Protein AF-A0AAA9TUP5-F1 (afdb_monomer_lite)

Radius of gyration: 22.83 Å; chains: 1; bounding box: 56×57×48 Å

pLDDT: mean 80.86, std 14.15, range [40.66, 95.5]

Secondary structure (DSSP, 8-state):
--HHHHHHHHHHHHHHTS-PPPPPHHHHHHHHSPP-HHHHHHHHHT--TTSPP-TT---HHHHHHTHHHHHHHHHHHHHHHHHHS---GGGG-------PPPPPS-------PPP-

Structure (mmCIF, N/CA/C/O backbone):
data_AF-A0AAA9TUP5-F1
#
_entry.id   AF-A0AAA9TUP5-F1
#
loop_
_atom_site.group_PDB
_atom_site.id
_atom_site.type_symbol
_atom_site.label_atom_id
_atom_site.label_alt_id
_atom_site.label_comp_id
_atom_site.label_asym_id
_atom_site.label_entity_id
_atom_site.label_seq_id
_atom_site.pdbx_PDB_ins_code
_atom_site.Cartn_x
_atom_site.Cartn_y
_atom_site.Cartn_z
_atom_site.occupancy
_atom_site.B_iso_or_equiv
_atom_site.auth_seq_id
_atom_site.auth_comp_id
_atom_site.auth_asym_id
_atom_site.auth_atom_id
_atom_site.pdbx_PDB_model_num
ATOM 1 N N . MET A 1 1 ? -22.655 -14.341 31.650 1.00 50.62 1 MET A N 1
ATOM 2 C CA . MET A 1 1 ? -21.913 -13.059 31.610 1.00 50.62 1 MET A CA 1
ATOM 3 C C . MET A 1 1 ? -21.333 -12.884 30.215 1.00 50.62 1 MET A C 1
ATOM 5 O O . MET A 1 1 ? -20.737 -13.848 29.743 1.00 50.62 1 MET A O 1
ATOM 9 N N . PRO A 1 2 ? -21.509 -11.736 29.537 1.00 61.34 2 PRO A N 1
ATOM 10 C CA . PRO A 1 2 ? -20.966 -11.541 28.200 1.00 61.34 2 PRO A CA 1
ATOM 11 C C . PRO A 1 2 ? -19.467 -11.259 28.311 1.00 61.34 2 PRO A C 1
ATOM 13 O O . PRO A 1 2 ? -19.050 -10.302 28.960 1.00 61.34 2 PRO A O 1
ATOM 16 N N . ILE A 1 3 ? -18.669 -12.108 27.669 1.00 60.50 3 ILE A N 1
ATOM 17 C CA . ILE A 1 3 ? -17.198 -12.061 27.602 1.00 60.50 3 ILE A CA 1
ATOM 18 C C . ILE A 1 3 ? -16.696 -10.742 26.963 1.00 60.50 3 ILE A C 1
ATOM 20 O O . ILE A 1 3 ? -15.540 -10.354 27.120 1.00 60.50 3 ILE A O 1
ATOM 24 N N . GLU A 1 4 ? -17.582 -9.998 26.301 1.00 69.25 4 GLU A N 1
ATOM 25 C CA . GLU A 1 4 ? -17.267 -8.744 25.619 1.00 69.25 4 GLU A CA 1
ATOM 26 C C . GLU A 1 4 ? -16.840 -7.610 26.564 1.00 69.25 4 GLU A C 1
ATOM 28 O O . GLU A 1 4 ? -15.847 -6.933 26.300 1.00 69.25 4 GLU A O 1
ATOM 33 N N . TRP A 1 5 ? -17.525 -7.419 27.698 1.00 61.84 5 TRP A N 1
ATOM 34 C CA . TRP A 1 5 ? -17.303 -6.244 28.556 1.00 61.84 5 TRP A CA 1
ATOM 35 C C . TRP A 1 5 ? -15.950 -6.261 29.275 1.00 61.84 5 TRP A C 1
ATOM 37 O O . TRP A 1 5 ? -15.297 -5.227 29.420 1.00 61.84 5 TRP A O 1
ATOM 47 N N . THR A 1 6 ? -15.490 -7.436 29.705 1.00 79.50 6 THR A N 1
ATOM 48 C CA . THR A 1 6 ? -14.168 -7.596 30.330 1.00 79.50 6 THR A CA 1
ATOM 49 C C . THR A 1 6 ? -13.038 -7.468 29.307 1.00 79.50 6 THR A C 1
ATOM 51 O O . THR A 1 6 ? -11.967 -6.959 29.639 1.00 79.50 6 THR A O 1
ATOM 54 N N . THR A 1 7 ? -13.284 -7.869 28.058 1.00 80.38 7 THR A N 1
ATOM 55 C CA . THR A 1 7 ? -12.308 -7.807 26.961 1.00 80.38 7 THR A CA 1
ATOM 56 C C . THR A 1 7 ? -12.105 -6.374 26.470 1.00 80.38 7 THR A C 1
ATOM 58 O O . THR A 1 7 ? -10.959 -5.936 26.361 1.00 80.38 7 THR A O 1
ATOM 61 N N . TRP A 1 8 ? -13.186 -5.609 26.281 1.00 79.31 8 TRP A N 1
ATOM 62 C CA . TRP A 1 8 ? -13.121 -4.179 25.949 1.00 79.31 8 TRP A CA 1
ATOM 63 C C . TRP A 1 8 ? -12.409 -3.369 27.029 1.00 79.31 8 TRP A C 1
ATOM 65 O O . TRP A 1 8 ? -11.483 -2.625 26.724 1.00 79.31 8 TRP A O 1
ATOM 75 N N . LYS A 1 9 ? -12.760 -3.583 28.303 1.00 82.62 9 LYS A N 1
ATOM 76 C CA . LYS A 1 9 ? -12.125 -2.887 29.432 1.00 82.62 9 LYS A CA 1
ATOM 77 C C . LYS A 1 9 ? -10.629 -3.205 29.563 1.00 82.62 9 LYS A C 1
ATOM 79 O O . LYS A 1 9 ? -9.828 -2.350 29.930 1.00 82.62 9 LYS A O 1
ATOM 84 N N . LYS A 1 10 ? -10.226 -4.441 29.249 1.00 85.69 10 LYS A N 1
ATOM 85 C CA . LYS A 1 10 ? -8.810 -4.832 29.206 1.00 85.69 10 LYS A CA 1
ATOM 86 C C . LYS A 1 10 ? -8.072 -4.153 28.048 1.00 85.69 10 LYS A C 1
ATOM 88 O O . LYS A 1 10 ? -6.938 -3.721 28.239 1.00 85.69 10 LYS A O 1
ATOM 93 N N . TRP A 1 11 ? -8.706 -4.045 26.880 1.00 84.00 11 TRP A N 1
ATOM 94 C CA . TRP A 1 11 ? -8.159 -3.347 25.715 1.00 84.00 11 TRP A CA 1
ATOM 95 C C . TRP A 1 11 ? -7.989 -1.850 25.963 1.00 84.00 11 TRP A C 1
ATOM 97 O O . TRP A 1 11 ? -6.913 -1.322 25.697 1.00 84.00 11 TRP A O 1
ATOM 107 N N . THR A 1 12 ? -8.992 -1.177 26.527 1.00 81.25 12 THR A N 1
ATOM 108 C CA . THR A 1 12 ? -8.900 0.256 26.844 1.00 81.25 12 THR A CA 1
ATOM 109 C C . THR A 1 12 ? -7.785 0.531 27.848 1.00 81.25 12 THR A C 1
ATOM 111 O O . THR A 1 12 ? -6.948 1.385 27.585 1.00 81.25 12 THR A O 1
ATOM 114 N N . ASN A 1 13 ? -7.680 -0.260 28.923 1.00 85.88 13 ASN A N 1
ATOM 115 C CA . ASN A 1 13 ? -6.590 -0.126 29.898 1.00 85.88 13 ASN A CA 1
ATOM 116 C C . ASN A 1 13 ? -5.207 -0.394 29.276 1.00 85.88 13 ASN A C 1
ATOM 118 O O . ASN A 1 13 ? -4.215 0.226 29.657 1.00 85.88 13 ASN A O 1
ATOM 122 N N . PHE A 1 14 ? -5.116 -1.343 28.337 1.00 83.75 14 PHE A N 1
ATOM 123 C CA . PHE A 1 14 ? -3.877 -1.609 27.607 1.00 83.75 14 PHE A CA 1
ATOM 124 C C . PHE A 1 14 ? -3.488 -0.425 26.721 1.00 83.75 14 PHE A C 1
ATOM 126 O O . PHE A 1 14 ? -2.3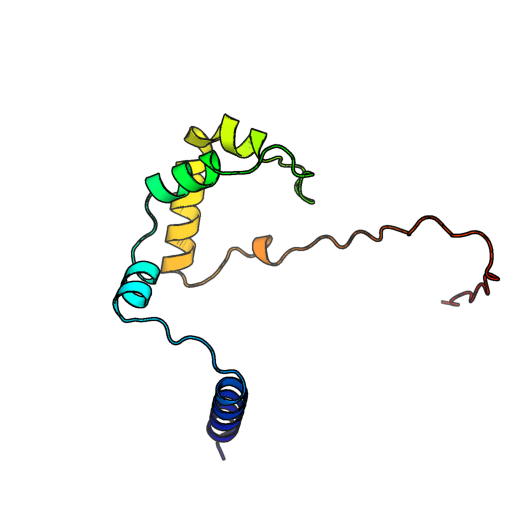21 -0.047 26.709 1.00 83.75 14 PHE A O 1
ATOM 133 N N . LEU A 1 15 ? -4.451 0.172 26.016 1.00 81.56 15 LEU A N 1
ATOM 134 C CA . LEU A 1 15 ? -4.211 1.330 25.161 1.00 81.56 15 LEU A CA 1
ATOM 135 C C . LEU A 1 15 ? -3.893 2.586 25.975 1.00 81.56 15 LEU A C 1
ATOM 137 O O . LEU A 1 15 ? -2.975 3.293 25.599 1.00 81.56 15 LEU A O 1
ATOM 141 N N . GLU A 1 16 ? -4.550 2.829 27.112 1.00 81.50 16 GLU A N 1
ATOM 142 C CA . GLU A 1 16 ? -4.258 3.968 28.003 1.00 81.50 16 GLU A CA 1
ATOM 143 C C . GLU A 1 16 ? -2.830 3.948 28.564 1.00 81.50 16 GLU A C 1
ATOM 145 O O . GLU A 1 16 ? -2.251 4.998 28.831 1.00 81.50 16 GLU A O 1
ATOM 150 N N . LYS A 1 17 ? -2.230 2.759 28.714 1.00 85.50 17 LYS A N 1
ATOM 151 C CA . LYS A 1 17 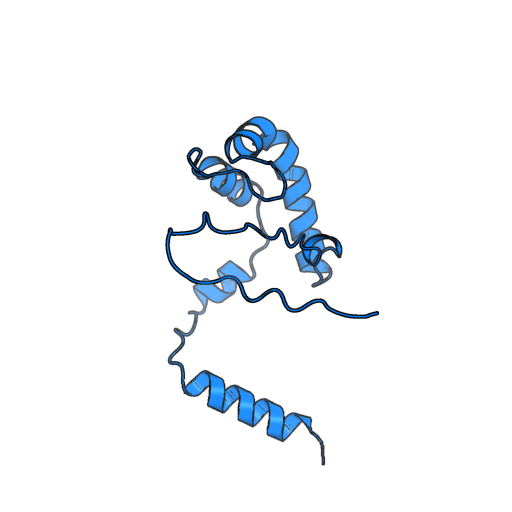? -0.829 2.620 29.141 1.00 85.50 17 LYS A CA 1
ATOM 152 C C . LYS A 1 17 ? 0.148 3.246 28.142 1.00 85.50 17 LYS A C 1
ATOM 154 O O . LYS A 1 17 ? 1.233 3.683 28.528 1.00 85.50 17 LYS A O 1
ATOM 159 N N . TYR A 1 18 ? -0.207 3.253 26.864 1.00 76.88 18 TYR A N 1
ATOM 160 C CA . TYR A 1 18 ? 0.591 3.847 25.808 1.00 76.88 18 TYR A CA 1
ATOM 161 C C . TYR A 1 18 ? -0.070 5.178 25.448 1.00 76.88 18 TYR A C 1
ATOM 163 O O . TYR A 1 18 ? -1.154 5.193 24.886 1.00 76.88 18 TYR A O 1
ATOM 171 N N . ASN A 1 19 ? 0.559 6.310 25.781 1.00 74.00 19 ASN A N 1
ATOM 172 C CA . ASN A 1 19 ? 0.083 7.648 25.399 1.00 74.00 19 ASN A CA 1
ATOM 173 C C . ASN A 1 19 ? 0.140 7.832 23.869 1.00 74.00 19 ASN A C 1
ATOM 175 O O . ASN A 1 19 ? 0.982 8.564 23.347 1.00 74.00 19 ASN A O 1
ATOM 179 N N . PHE A 1 20 ? -0.725 7.137 23.132 1.00 78.12 20 PHE A N 1
ATOM 180 C CA . PHE A 1 20 ? -0.877 7.314 21.701 1.00 78.12 20 PHE A CA 1
ATOM 181 C C . PHE A 1 20 ? -1.347 8.742 21.450 1.00 78.12 20 PHE A C 1
ATOM 183 O O . PHE A 1 20 ? -2.261 9.236 22.118 1.00 78.12 20 PHE A O 1
ATOM 190 N N . GLN A 1 21 ? -0.720 9.410 20.484 1.00 80.69 21 GLN A N 1
ATOM 191 C CA . GLN A 1 21 ? -1.244 10.677 20.004 1.00 80.69 21 GLN A CA 1
ATOM 192 C C . GLN A 1 21 ? -2.662 10.434 19.486 1.00 80.69 21 GLN A C 1
ATOM 194 O O . GLN A 1 21 ? -2.886 9.575 18.633 1.00 80.69 21 GLN A O 1
ATOM 199 N N . LYS A 1 22 ? -3.626 11.158 20.059 1.00 82.31 22 LYS A N 1
ATOM 200 C CA . LYS A 1 22 ? -4.987 11.176 19.534 1.00 82.31 22 LYS A CA 1
ATOM 201 C C . LYS A 1 22 ? -4.958 11.970 18.240 1.00 82.31 22 LYS A C 1
ATOM 203 O O . LYS A 1 22 ? -4.481 13.103 18.244 1.00 82.31 22 LYS A O 1
ATOM 208 N N . LEU A 1 23 ? -5.466 11.364 17.174 1.00 86.44 23 LEU A N 1
ATOM 209 C CA . LEU A 1 23 ? -5.672 12.064 15.917 1.00 86.44 23 LEU A CA 1
ATOM 210 C C . LEU A 1 23 ? -6.644 13.223 16.146 1.00 86.44 23 LEU A C 1
ATOM 212 O O . LEU A 1 23 ? -7.623 13.087 16.890 1.00 86.44 23 LEU A O 1
ATOM 216 N N . ASN A 1 24 ? -6.350 14.363 15.537 1.00 90.88 24 ASN A N 1
ATOM 217 C CA . ASN A 1 24 ? -7.257 15.499 15.534 1.00 90.88 24 ASN A CA 1
ATOM 218 C C . ASN A 1 24 ? -8.412 15.262 14.534 1.00 90.88 24 ASN A C 1
ATOM 220 O O . ASN A 1 24 ? -8.395 14.320 13.742 1.00 90.88 24 ASN A O 1
ATOM 224 N N . GLN A 1 25 ? -9.444 16.105 14.589 1.00 88.88 25 GLN A N 1
ATOM 225 C CA . GLN A 1 25 ? -10.634 15.940 13.748 1.00 88.88 25 GLN A CA 1
ATOM 226 C C . GLN A 1 25 ? -10.312 16.030 12.245 1.00 88.88 25 GLN A C 1
ATOM 228 O O . GLN A 1 25 ? -10.851 15.261 11.455 1.00 88.88 25 GLN A O 1
ATOM 233 N N . GLU A 1 26 ? -9.391 16.915 11.863 1.00 90.81 26 GLU A N 1
ATOM 234 C CA . GLU A 1 26 ? -8.959 17.100 10.475 1.00 90.81 26 GLU A CA 1
ATOM 235 C C . GLU A 1 26 ? -8.209 15.866 9.947 1.00 90.81 26 GLU A C 1
ATOM 237 O O . GLU A 1 26 ? -8.453 15.411 8.834 1.00 90.81 26 GLU A O 1
ATOM 242 N N . GLU A 1 27 ? -7.336 15.264 10.755 1.00 89.12 27 GLU A N 1
ATOM 243 C CA . GLU A 1 27 ? -6.629 14.023 10.430 1.00 89.12 27 GLU A CA 1
ATOM 244 C C . GLU A 1 27 ? -7.606 12.859 10.252 1.00 89.12 27 GLU A C 1
ATOM 246 O O . GLU A 1 27 ? -7.462 12.074 9.316 1.00 89.12 27 GLU A O 1
ATOM 251 N N . ILE A 1 28 ? -8.626 12.763 11.110 1.00 89.38 28 ILE A N 1
ATOM 252 C CA . ILE A 1 28 ? -9.675 11.744 10.988 1.00 89.38 28 ILE A CA 1
ATOM 253 C C . ILE A 1 28 ? -10.458 11.935 9.686 1.00 89.38 28 ILE A C 1
ATOM 255 O O . ILE A 1 28 ? -10.692 10.967 8.962 1.00 89.38 28 ILE A O 1
ATOM 259 N N . GLU A 1 29 ? -10.860 13.161 9.363 1.00 91.31 29 GLU A N 1
ATOM 260 C CA . GLU A 1 29 ? -11.578 13.456 8.119 1.00 91.31 29 GLU A CA 1
ATOM 261 C C . GLU A 1 29 ? -10.716 13.174 6.882 1.00 91.31 29 GLU A C 1
ATOM 263 O O . GLU A 1 29 ? -11.192 12.545 5.935 1.00 91.31 29 GLU A O 1
ATOM 268 N N . ASN A 1 30 ? -9.429 13.528 6.922 1.00 90.12 30 ASN A N 1
ATOM 269 C CA . ASN A 1 30 ? -8.474 13.235 5.854 1.00 90.12 30 ASN A CA 1
ATOM 270 C C . ASN A 1 30 ? -8.284 11.727 5.633 1.00 90.12 30 ASN A C 1
ATOM 272 O O . ASN A 1 30 ? -8.218 11.290 4.486 1.00 90.12 30 ASN A O 1
ATOM 276 N N . LEU A 1 31 ? -8.240 10.922 6.699 1.00 87.38 31 LEU A N 1
ATOM 277 C CA . LEU A 1 31 ? -8.120 9.460 6.601 1.00 87.38 31 LEU A CA 1
ATOM 278 C C . LEU A 1 31 ? -9.385 8.781 6.056 1.00 87.38 31 LEU A C 1
ATOM 280 O O . LEU A 1 31 ? -9.289 7.712 5.459 1.00 87.38 31 LEU A O 1
ATOM 284 N N . ASN A 1 32 ? -10.559 9.385 6.260 1.00 87.06 32 ASN A N 1
ATOM 285 C CA . ASN A 1 32 ? -11.834 8.877 5.744 1.00 87.06 32 ASN A CA 1
ATOM 286 C C . ASN A 1 32 ? -12.146 9.365 4.320 1.00 87.06 32 ASN A C 1
ATOM 288 O O . ASN A 1 32 ? -13.149 8.959 3.726 1.00 87.06 32 ASN A O 1
ATOM 292 N N . ARG A 1 33 ? -11.313 10.248 3.762 1.00 89.94 33 ARG A N 1
ATOM 293 C CA . ARG A 1 33 ? -11.490 10.766 2.408 1.00 89.94 33 ARG A CA 1
AT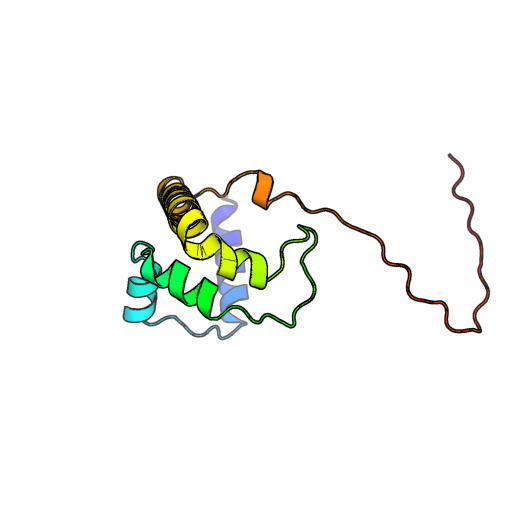OM 294 C C . ARG A 1 33 ? -11.250 9.657 1.369 1.00 89.94 33 ARG A C 1
ATOM 296 O O . ARG A 1 33 ? -10.353 8.834 1.545 1.00 89.94 33 ARG A O 1
ATOM 303 N N . PRO A 1 34 ? -11.996 9.643 0.248 1.00 87.06 34 PRO A N 1
ATOM 304 C CA . PRO A 1 34 ? -11.710 8.734 -0.854 1.00 87.06 34 PRO A CA 1
ATOM 305 C C . PRO A 1 34 ? -10.300 8.943 -1.414 1.00 87.06 34 PRO A C 1
ATOM 307 O O . PRO A 1 34 ? -9.884 10.079 -1.654 1.00 87.06 34 PRO A O 1
ATOM 310 N N . ILE A 1 35 ? -9.608 7.838 -1.683 1.00 90.06 35 ILE A N 1
ATOM 311 C CA . ILE A 1 35 ? -8.278 7.843 -2.300 1.00 90.06 35 ILE A CA 1
ATOM 312 C C . ILE A 1 35 ? -8.385 8.380 -3.729 1.00 90.06 35 ILE A C 1
ATOM 314 O O . ILE A 1 35 ? -9.235 7.931 -4.508 1.00 90.06 35 ILE A O 1
ATOM 318 N N . ILE A 1 36 ? -7.509 9.321 -4.084 1.00 92.44 36 ILE A N 1
ATOM 319 C CA . ILE A 1 36 ? -7.456 9.926 -5.423 1.00 92.44 36 ILE A CA 1
ATOM 320 C C . ILE A 1 36 ? -6.244 9.429 -6.221 1.00 92.44 36 ILE A C 1
ATOM 322 O O . ILE A 1 36 ? -5.178 9.153 -5.671 1.00 92.44 36 ILE A O 1
ATOM 326 N N . SER A 1 37 ? -6.368 9.368 -7.552 1.00 92.75 37 SER A N 1
ATOM 327 C CA . SER A 1 37 ? -5.268 8.953 -8.444 1.00 92.75 37 SER A CA 1
ATOM 328 C C . SER A 1 37 ? -3.990 9.774 -8.235 1.00 92.75 37 SER A C 1
ATOM 330 O O . SER A 1 37 ? -2.895 9.220 -8.230 1.00 92.75 37 SER A O 1
ATOM 332 N N . MET A 1 38 ? -4.132 11.079 -7.978 1.00 92.19 38 MET A N 1
ATOM 333 C CA . MET A 1 38 ? -3.022 12.002 -7.711 1.00 92.19 38 MET A CA 1
ATOM 334 C C . MET A 1 38 ? -2.159 11.578 -6.511 1.00 92.19 38 MET A C 1
ATOM 336 O O . MET A 1 38 ? -0.939 11.762 -6.532 1.00 92.19 38 MET A O 1
ATOM 340 N N . GLU A 1 39 ? -2.771 11.020 -5.460 1.00 92.00 39 GLU A N 1
ATOM 341 C CA . GLU A 1 39 ? -2.044 10.517 -4.287 1.00 92.00 39 GLU A CA 1
ATOM 342 C C . GLU A 1 39 ? -1.195 9.309 -4.675 1.00 92.00 39 GLU A C 1
ATOM 344 O O . GLU A 1 39 ? -0.003 9.273 -4.370 1.00 92.00 39 GLU A O 1
ATOM 349 N N . ILE A 1 40 ? -1.777 8.369 -5.425 1.00 93.06 40 ILE A N 1
ATOM 350 C CA . ILE A 1 40 ? -1.092 7.166 -5.912 1.00 93.06 40 ILE A CA 1
ATOM 351 C C . ILE A 1 40 ? 0.094 7.551 -6.802 1.00 93.06 40 ILE A C 1
ATOM 353 O O . ILE A 1 40 ? 1.219 7.107 -6.566 1.00 93.06 40 ILE A O 1
ATOM 357 N N . GLU A 1 41 ? -0.122 8.432 -7.778 1.00 94.19 41 GLU A N 1
ATOM 358 C CA . GLU A 1 41 ? 0.937 8.917 -8.668 1.00 94.19 41 GLU A CA 1
ATOM 359 C C . GLU A 1 41 ? 2.059 9.625 -7.904 1.00 94.19 41 GLU A C 1
ATOM 361 O O . GLU A 1 41 ? 3.244 9.441 -8.198 1.00 94.19 41 GLU A O 1
ATOM 366 N N . THR A 1 42 ? 1.697 10.427 -6.902 1.00 94.38 42 THR A N 1
ATOM 367 C CA . THR A 1 42 ? 2.664 11.142 -6.068 1.00 94.38 42 THR A CA 1
ATOM 368 C C . THR A 1 42 ? 3.490 10.179 -5.224 1.00 94.38 42 THR A C 1
ATOM 370 O O . THR A 1 42 ? 4.711 10.333 -5.149 1.00 94.38 42 THR A O 1
ATOM 373 N N . VAL A 1 43 ? 2.864 9.158 -4.638 1.00 92.31 43 VAL A N 1
ATOM 374 C CA . VAL A 1 43 ? 3.566 8.117 -3.878 1.00 92.31 43 VAL A CA 1
ATOM 375 C C . VAL A 1 43 ? 4.526 7.345 -4.779 1.00 92.31 43 VAL A C 1
ATOM 377 O O . VAL A 1 43 ? 5.694 7.209 -4.420 1.00 92.31 43 VAL A O 1
ATOM 380 N N . ILE A 1 44 ? 4.081 6.919 -5.967 1.00 92.88 44 ILE A N 1
ATOM 381 C CA . ILE A 1 44 ? 4.917 6.209 -6.947 1.00 92.88 44 ILE A CA 1
ATOM 382 C C . ILE A 1 44 ? 6.132 7.053 -7.351 1.00 92.88 44 ILE A C 1
ATOM 384 O O . ILE A 1 44 ? 7.266 6.565 -7.344 1.00 92.88 44 ILE A O 1
ATOM 388 N N . ARG A 1 45 ? 5.921 8.340 -7.650 1.00 90.94 45 ARG A N 1
ATOM 389 C CA . ARG A 1 45 ? 7.000 9.276 -8.000 1.00 90.94 45 ARG A CA 1
ATOM 390 C C . ARG A 1 45 ? 8.027 9.421 -6.876 1.00 90.94 45 ARG A C 1
ATOM 392 O O . ARG A 1 45 ? 9.217 9.529 -7.149 1.00 90.94 45 ARG A O 1
ATOM 399 N N . ASN A 1 46 ? 7.575 9.396 -5.626 1.00 92.50 46 ASN A N 1
ATOM 400 C CA . ASN A 1 46 ? 8.423 9.574 -4.450 1.00 92.50 46 ASN A CA 1
ATOM 401 C C . ASN A 1 46 ? 9.094 8.271 -3.966 1.00 92.50 46 ASN A C 1
ATOM 403 O O . ASN A 1 46 ? 9.823 8.292 -2.967 1.00 92.50 46 ASN A O 1
ATOM 407 N N . LEU A 1 47 ? 8.875 7.132 -4.640 1.00 90.31 47 LEU A N 1
ATOM 408 C CA . LEU A 1 47 ? 9.550 5.877 -4.307 1.00 90.31 47 LEU A CA 1
ATOM 409 C C . LEU A 1 47 ? 11.071 6.006 -4.483 1.00 90.31 47 LEU A C 1
ATOM 411 O O . LEU A 1 47 ? 11.571 6.527 -5.477 1.00 90.31 47 LEU A O 1
ATOM 415 N N . ARG A 1 48 ? 11.830 5.494 -3.509 1.00 86.19 48 ARG A N 1
ATOM 416 C CA . ARG A 1 48 ? 13.300 5.494 -3.559 1.00 86.19 48 ARG A CA 1
ATOM 417 C C . ARG A 1 48 ? 13.794 4.351 -4.447 1.00 86.19 48 ARG A C 1
ATOM 419 O O . ARG A 1 48 ? 13.520 3.195 -4.140 1.00 86.19 48 ARG A O 1
ATOM 426 N N . THR A 1 49 ? 14.576 4.670 -5.475 1.00 78.06 49 THR A N 1
ATOM 427 C CA . THR A 1 49 ? 15.100 3.718 -6.474 1.00 78.06 49 THR A CA 1
ATOM 428 C C . THR A 1 49 ? 16.214 2.808 -5.949 1.00 78.06 49 THR A C 1
ATOM 430 O O . THR A 1 49 ? 16.326 1.669 -6.377 1.00 78.06 49 THR A O 1
ATOM 433 N N . ASN A 1 50 ? 16.963 3.236 -4.930 1.00 74.06 50 ASN A N 1
ATOM 434 C CA . ASN A 1 50 ? 18.108 2.490 -4.381 1.00 74.06 50 ASN A CA 1
ATOM 435 C C . ASN A 1 50 ? 17.737 1.426 -3.327 1.00 74.06 50 ASN A C 1
ATOM 437 O O . ASN A 1 50 ? 18.527 1.149 -2.422 1.00 74.06 50 ASN A O 1
ATOM 441 N N . LYS A 1 51 ? 16.523 0.869 -3.374 1.00 76.25 51 LYS A N 1
ATOM 442 C CA . LYS A 1 51 ? 16.106 -0.206 -2.460 1.00 76.25 51 LYS A CA 1
ATOM 443 C C . LYS A 1 51 ? 16.158 -1.553 -3.169 1.00 76.25 51 LYS A C 1
ATOM 445 O O . LYS A 1 51 ? 15.815 -1.648 -4.343 1.00 76.25 51 LYS A O 1
ATOM 450 N N . SER A 1 52 ? 16.565 -2.591 -2.438 1.00 73.12 52 SER A N 1
ATOM 451 C CA . SER A 1 52 ? 16.463 -3.964 -2.926 1.00 73.12 52 SER A CA 1
ATOM 452 C C . SER A 1 52 ? 14.999 -4.279 -3.273 1.00 73.12 52 SER A C 1
ATOM 454 O O . SER A 1 52 ? 14.120 -3.864 -2.507 1.00 73.12 52 SER A O 1
ATOM 456 N N . PRO A 1 53 ? 14.733 -5.004 -4.374 1.00 75.31 53 PRO A N 1
ATOM 457 C CA . PRO A 1 53 ? 13.391 -5.476 -4.692 1.00 75.31 53 PRO A CA 1
AT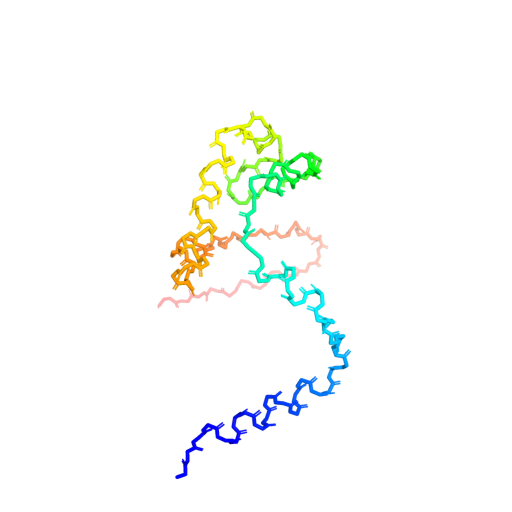OM 458 C C . PRO A 1 53 ? 12.801 -6.274 -3.525 1.00 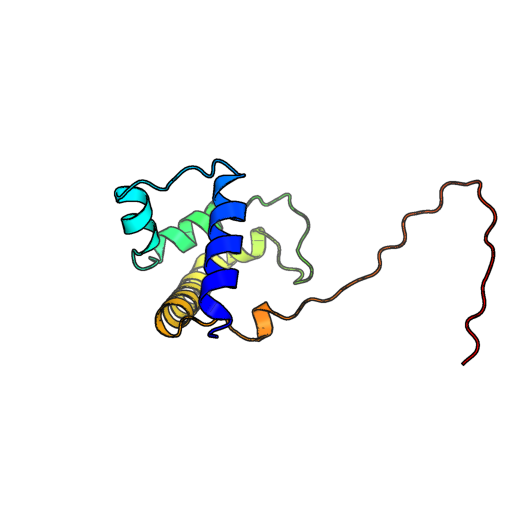75.31 53 PRO A C 1
ATOM 460 O O . PRO A 1 53 ? 13.539 -6.883 -2.740 1.00 75.31 53 PRO A O 1
ATOM 463 N N . GLY A 1 54 ? 11.475 -6.261 -3.407 1.00 71.56 54 GLY A N 1
ATOM 464 C CA . GLY A 1 54 ? 10.781 -7.133 -2.472 1.00 71.56 54 GLY A CA 1
ATOM 465 C C . GLY A 1 54 ? 10.872 -8.600 -2.896 1.00 71.56 54 GLY A C 1
ATOM 466 O O . GLY A 1 54 ? 11.491 -8.965 -3.895 1.00 71.56 54 GLY A O 1
ATOM 467 N N . LEU A 1 55 ? 10.211 -9.463 -2.129 1.00 67.19 55 LEU A N 1
ATOM 468 C CA . LEU A 1 55 ? 10.013 -10.873 -2.480 1.00 67.19 55 LEU A CA 1
ATOM 469 C C . LEU A 1 55 ? 9.287 -11.036 -3.834 1.00 67.19 55 LEU A C 1
ATOM 471 O O . LEU A 1 55 ? 9.470 -12.027 -4.534 1.00 67.19 55 LEU A O 1
ATOM 475 N N . ASP A 1 56 ? 8.500 -10.028 -4.203 1.00 69.94 56 ASP A N 1
ATOM 476 C CA . ASP A 1 56 ? 7.784 -9.867 -5.466 1.00 69.94 56 ASP A CA 1
ATOM 477 C C . ASP A 1 56 ? 8.693 -9.523 -6.661 1.00 69.94 56 ASP A C 1
ATOM 479 O O . ASP A 1 56 ? 8.236 -9.520 -7.799 1.00 69.94 56 ASP A O 1
ATOM 483 N N . SER A 1 57 ? 9.985 -9.267 -6.427 1.00 77.81 57 SER A N 1
ATOM 484 C CA . SER A 1 57 ? 10.980 -8.877 -7.437 1.00 77.81 57 SER A CA 1
ATOM 485 C C . SER A 1 57 ? 10.712 -7.540 -8.144 1.00 77.81 57 SER A C 1
ATOM 487 O O . SER A 1 57 ? 11.458 -7.177 -9.056 1.00 77.81 57 SER A O 1
ATOM 489 N N . PHE A 1 58 ? 9.716 -6.762 -7.711 1.00 83.38 58 PHE A N 1
ATOM 490 C CA . PHE A 1 58 ? 9.442 -5.444 -8.280 1.00 83.38 58 PHE A CA 1
ATOM 491 C C . PHE A 1 58 ? 10.283 -4.371 -7.581 1.00 83.38 58 PHE A C 1
ATOM 493 O O . PHE A 1 58 ? 10.281 -4.229 -6.356 1.00 83.38 58 PHE A O 1
ATOM 500 N N . THR A 1 59 ? 11.026 -3.590 -8.366 1.00 86.69 59 THR A N 1
ATOM 501 C CA . THR A 1 59 ? 11.794 -2.437 -7.877 1.00 86.69 59 THR A CA 1
ATOM 502 C C . THR A 1 59 ? 10.958 -1.163 -7.931 1.00 86.69 59 THR A C 1
ATOM 504 O O . THR A 1 59 ? 9.967 -1.079 -8.650 1.00 86.69 59 THR A O 1
ATOM 507 N N . ALA A 1 60 ? 11.379 -0.114 -7.223 1.00 88.06 60 ALA A N 1
ATOM 508 C CA . ALA A 1 60 ? 10.750 1.204 -7.348 1.00 88.06 60 ALA A CA 1
ATOM 509 C C . ALA A 1 60 ? 10.740 1.729 -8.801 1.00 88.06 60 ALA A C 1
ATOM 511 O O . ALA A 1 60 ? 9.800 2.416 -9.194 1.00 88.06 60 ALA A O 1
ATOM 512 N N . GLU A 1 61 ? 11.736 1.359 -9.612 1.00 88.94 61 GLU A N 1
ATOM 513 C CA . GLU A 1 61 ? 11.796 1.704 -11.038 1.00 88.94 61 GLU A CA 1
ATOM 514 C C . GLU A 1 61 ? 10.639 1.097 -11.836 1.00 88.94 61 GLU A C 1
ATOM 516 O O . GLU A 1 61 ? 10.105 1.759 -12.722 1.00 88.94 61 GLU A O 1
ATOM 521 N N . PHE A 1 62 ? 10.201 -0.120 -11.493 1.00 90.31 62 PHE A N 1
ATOM 522 C CA . PHE A 1 62 ? 9.027 -0.742 -12.107 1.00 90.31 62 PHE A CA 1
ATOM 523 C C . PHE A 1 62 ? 7.784 0.127 -11.894 1.00 90.31 62 PHE A C 1
ATOM 525 O O . PHE A 1 62 ? 7.130 0.532 -12.854 1.00 90.31 62 PHE A O 1
ATOM 532 N N . TYR A 1 63 ? 7.507 0.497 -10.643 1.00 90.88 63 TYR A N 1
ATOM 533 C CA . TYR A 1 63 ? 6.352 1.331 -10.313 1.00 90.88 63 TYR A CA 1
ATOM 534 C C . TYR A 1 63 ? 6.417 2.694 -11.006 1.00 90.88 63 TYR A C 1
ATOM 536 O O . TYR A 1 63 ? 5.415 3.162 -11.538 1.00 90.88 63 TYR A O 1
ATOM 544 N N . GLN A 1 64 ? 7.596 3.317 -11.057 1.00 92.31 64 GLN A N 1
ATOM 545 C CA . GLN A 1 64 ? 7.783 4.598 -11.742 1.00 92.31 64 GLN A CA 1
ATOM 546 C C . GLN A 1 64 ? 7.599 4.488 -13.259 1.00 92.31 64 GLN A C 1
ATOM 548 O O . GLN A 1 64 ? 6.990 5.373 -13.865 1.00 92.31 64 GLN A O 1
ATOM 553 N N . LYS A 1 65 ? 8.099 3.410 -13.875 1.00 92.62 65 LYS A N 1
ATOM 554 C CA . LYS A 1 65 ? 8.016 3.178 -15.321 1.00 92.62 65 LYS A CA 1
ATOM 555 C C . LYS A 1 65 ? 6.586 2.900 -15.776 1.00 92.62 65 LYS A C 1
ATOM 557 O O . LYS A 1 65 ? 6.172 3.445 -16.793 1.00 92.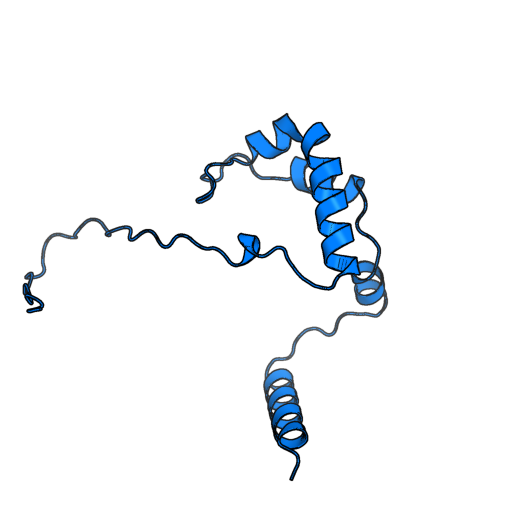62 65 LYS A O 1
ATOM 562 N N . PHE A 1 66 ? 5.849 2.093 -15.017 1.00 92.56 66 PHE A N 1
ATOM 563 C CA . PHE A 1 66 ? 4.480 1.678 -15.334 1.00 92.56 66 PHE A CA 1
ATOM 564 C C . PHE A 1 66 ? 3.418 2.490 -14.584 1.00 92.56 66 PHE A C 1
ATOM 566 O O . PHE A 1 66 ? 2.271 2.063 -14.490 1.00 92.56 66 PHE A O 1
ATOM 573 N N . LYS A 1 67 ? 3.771 3.669 -14.054 1.00 93.31 67 LYS A N 1
ATOM 574 C CA . LYS A 1 67 ? 2.873 4.491 -13.227 1.00 93.31 67 LYS A CA 1
ATOM 575 C C . LYS A 1 67 ? 1.503 4.717 -13.882 1.00 93.31 67 LYS A C 1
ATOM 577 O O . LYS A 1 67 ? 0.491 4.598 -13.213 1.00 93.31 67 LYS A O 1
ATOM 582 N N . GLU A 1 68 ? 1.466 4.991 -15.187 1.00 92.50 68 GLU A N 1
ATOM 583 C CA . GLU A 1 68 ? 0.235 5.342 -15.910 1.00 92.50 68 GLU A CA 1
ATOM 584 C C . GLU A 1 68 ? -0.706 4.142 -16.048 1.00 92.50 68 GLU A C 1
ATOM 586 O O . GLU A 1 68 ? -1.920 4.292 -15.940 1.00 92.50 68 GLU A O 1
ATOM 591 N N . GLU A 1 69 ? -0.148 2.940 -16.202 1.00 94.56 69 GLU A N 1
ATOM 592 C CA . GLU A 1 69 ? -0.920 1.698 -16.268 1.00 94.56 69 GLU A CA 1
ATOM 593 C C . GLU A 1 69 ? -1.319 1.192 -14.874 1.00 94.56 69 GLU A C 1
ATOM 595 O O . GLU A 1 69 ? -2.404 0.637 -14.694 1.00 94.56 69 GLU A O 1
ATOM 600 N N . LEU A 1 70 ? -0.472 1.413 -13.864 1.00 94.25 70 LEU A N 1
ATOM 601 C CA . LEU A 1 70 ? -0.699 0.943 -12.496 1.00 94.25 70 LEU A CA 1
ATOM 602 C C . LEU A 1 70 ? -1.682 1.818 -11.720 1.00 94.25 70 LEU A C 1
ATOM 604 O O . LEU A 1 70 ? -2.482 1.281 -10.956 1.00 94.25 70 LEU A O 1
ATOM 608 N N . THR A 1 71 ? -1.660 3.140 -11.907 1.00 94.75 71 THR A N 1
ATOM 609 C CA . THR A 1 71 ? -2.557 4.073 -11.208 1.00 94.75 71 THR A CA 1
ATOM 610 C C . THR A 1 71 ? -4.034 3.659 -11.268 1.00 94.75 71 THR A C 1
ATOM 612 O O . THR A 1 71 ? -4.643 3.562 -10.201 1.00 94.75 71 THR A O 1
ATOM 615 N N . PRO A 1 72 ? -4.643 3.367 -12.437 1.00 95.50 72 PRO A N 1
ATOM 616 C CA . PRO A 1 72 ? -6.051 2.968 -12.486 1.00 95.50 72 PRO A CA 1
ATOM 617 C C . PRO A 1 72 ? -6.315 1.608 -11.821 1.00 95.50 72 PRO A C 1
ATOM 619 O O . PRO A 1 72 ? -7.367 1.422 -11.206 1.00 95.50 72 PRO A O 1
ATOM 622 N N . ILE A 1 73 ? -5.366 0.667 -11.899 1.00 94.25 73 ILE A N 1
ATOM 623 C CA . ILE A 1 73 ? -5.479 -0.658 -11.268 1.00 94.25 73 ILE A CA 1
ATOM 624 C C . ILE A 1 73 ? -5.458 -0.517 -9.742 1.00 94.25 73 ILE A C 1
ATOM 626 O O . ILE A 1 73 ? -6.327 -1.057 -9.056 1.00 94.25 73 ILE A O 1
ATOM 630 N N . LEU A 1 74 ? -4.492 0.241 -9.220 1.00 93.50 74 LEU A N 1
ATOM 631 C CA . LEU A 1 74 ? -4.334 0.505 -7.792 1.00 93.50 74 LEU A CA 1
ATOM 632 C C . LEU A 1 74 ? -5.507 1.316 -7.239 1.00 93.50 74 LEU A C 1
ATOM 634 O O . LEU A 1 74 ? -6.022 0.985 -6.175 1.00 93.50 74 LEU A O 1
ATOM 638 N N . LEU A 1 75 ? -5.976 2.328 -7.972 1.00 94.44 75 LEU A N 1
ATOM 639 C CA . LEU A 1 75 ? -7.133 3.125 -7.569 1.00 94.44 75 LEU A CA 1
ATOM 640 C C . LEU A 1 75 ? -8.376 2.246 -7.403 1.00 94.44 75 LEU A C 1
ATOM 642 O O . LEU A 1 75 ? -9.012 2.270 -6.350 1.00 94.44 75 LEU A O 1
ATOM 646 N N . LYS A 1 76 ? -8.676 1.420 -8.411 1.00 93.62 76 LYS A N 1
ATOM 647 C CA . LYS A 1 76 ? -9.810 0.491 -8.371 1.00 93.62 76 LYS A CA 1
ATOM 648 C C . LYS A 1 76 ? -9.674 -0.525 -7.237 1.00 93.62 76 LYS A C 1
ATOM 650 O O . LYS A 1 76 ? -10.665 -0.857 -6.591 1.00 93.62 76 LYS A O 1
ATOM 655 N N . LEU A 1 77 ? -8.459 -1.022 -7.000 1.00 92.88 77 LEU A N 1
ATOM 656 C CA . LEU A 1 77 ? -8.173 -1.945 -5.908 1.00 92.88 77 LEU A CA 1
ATOM 657 C C . LEU A 1 77 ? -8.488 -1.306 -4.553 1.00 92.88 77 LEU A C 1
ATOM 659 O O . LEU A 1 77 ? -9.262 -1.872 -3.786 1.00 92.88 77 LEU A O 1
ATOM 663 N N . PHE A 1 78 ? -7.936 -0.123 -4.280 1.00 91.50 78 PHE A N 1
ATOM 664 C CA . PHE A 1 78 ? -8.117 0.539 -2.993 1.00 91.50 78 PHE A CA 1
ATOM 665 C C . PHE A 1 78 ? -9.566 0.963 -2.743 1.00 91.50 78 PHE A C 1
ATOM 667 O O . PHE A 1 78 ? -10.073 0.761 -1.639 1.00 91.50 78 PHE A O 1
ATOM 674 N N . GLN A 1 79 ? -10.255 1.472 -3.767 1.00 91.56 79 GLN A N 1
ATOM 675 C CA . GLN A 1 79 ? -11.683 1.792 -3.683 1.00 91.56 79 GLN A CA 1
ATOM 676 C C . GLN A 1 79 ? -12.505 0.555 -3.316 1.00 91.56 79 GLN A C 1
ATOM 678 O O . GLN A 1 79 ? -13.255 0.585 -2.344 1.00 91.56 79 GLN A O 1
ATOM 683 N N . LYS A 1 80 ? -12.273 -0.570 -4.002 1.00 91.12 80 LYS A N 1
ATOM 684 C CA . LYS A 1 80 ? -12.958 -1.830 -3.699 1.00 91.12 80 LYS A CA 1
ATOM 685 C C . LYS A 1 80 ? -12.691 -2.306 -2.267 1.00 91.12 80 LYS A C 1
ATOM 687 O O . LYS A 1 80 ? -13.614 -2.734 -1.583 1.00 91.12 80 LYS A O 1
ATOM 692 N N . THR A 1 81 ? -11.449 -2.207 -1.788 1.00 90.69 81 THR A N 1
ATOM 693 C CA . THR A 1 81 ? -11.119 -2.600 -0.406 1.00 90.69 81 THR A CA 1
ATOM 694 C C . THR A 1 81 ? -11.736 -1.678 0.643 1.00 90.69 81 THR A C 1
ATOM 696 O O . THR A 1 81 ? -12.074 -2.148 1.728 1.00 90.69 81 THR A O 1
ATOM 699 N N . ALA A 1 82 ? -11.899 -0.389 0.328 1.00 89.00 82 ALA A N 1
ATOM 700 C CA . ALA A 1 82 ? -12.552 0.576 1.206 1.00 89.00 82 ALA A CA 1
ATOM 701 C C . ALA A 1 82 ? -14.069 0.334 1.276 1.00 89.00 82 ALA A C 1
ATOM 703 O O . ALA A 1 82 ? -14.644 0.396 2.358 1.00 89.00 82 ALA A O 1
ATOM 704 N N . GLU A 1 83 ? -14.701 -0.003 0.148 1.00 89.94 83 GLU A N 1
ATOM 705 C CA . GLU A 1 83 ? -16.130 -0.335 0.072 1.00 89.94 83 GLU A CA 1
ATOM 706 C C . GLU A 1 83 ? -16.462 -1.668 0.757 1.00 89.94 83 GLU A C 1
ATOM 708 O O . GLU A 1 83 ? -17.402 -1.752 1.546 1.00 89.94 83 GLU A O 1
ATOM 713 N N . GLU A 1 84 ? -15.691 -2.723 0.477 1.00 90.38 84 GLU A N 1
ATOM 714 C CA . GLU A 1 84 ? -15.933 -4.062 1.031 1.00 90.38 84 GLU A CA 1
ATOM 715 C C . GLU A 1 84 ? -15.416 -4.212 2.472 1.00 90.38 84 GLU A C 1
ATOM 717 O O . GLU A 1 84 ? -15.757 -5.180 3.158 1.00 90.38 84 GLU A O 1
ATOM 722 N N . GLY A 1 85 ? -14.561 -3.287 2.927 1.00 89.56 85 GLY A N 1
ATOM 723 C CA . GLY A 1 85 ? -13.883 -3.353 4.223 1.00 89.56 85 GLY A CA 1
ATOM 724 C C . GLY A 1 85 ? -12.962 -4.570 4.366 1.00 89.56 85 GLY A C 1
ATOM 725 O O . GLY A 1 85 ? -12.674 -5.004 5.484 1.00 89.56 85 GLY A O 1
ATOM 726 N N . LYS A 1 86 ? -12.540 -5.174 3.248 1.00 90.06 86 LYS A N 1
ATOM 727 C CA . LYS A 1 86 ? -11.744 -6.407 3.203 1.00 90.06 86 LYS A CA 1
ATOM 728 C C . LYS A 1 86 ? -10.615 -6.272 2.193 1.00 90.06 86 LYS A C 1
ATOM 730 O O . LYS A 1 86 ? -10.811 -5.767 1.092 1.00 90.06 86 LYS A O 1
ATOM 735 N N . LEU A 1 87 ? -9.432 -6.752 2.569 1.00 90.00 87 LEU A N 1
ATOM 736 C CA . LEU A 1 87 ? -8.286 -6.834 1.666 1.00 90.00 87 LEU A CA 1
ATOM 737 C C . LEU A 1 87 ? -8.376 -8.097 0.792 1.00 90.00 87 LEU A C 1
ATOM 739 O O . LEU A 1 87 ? -8.987 -9.085 1.209 1.00 90.00 87 LEU A O 1
ATOM 743 N N . PRO A 1 88 ? -7.755 -8.107 -0.402 1.00 88.12 88 PRO A N 1
ATOM 744 C CA . PRO A 1 88 ? -7.664 -9.309 -1.220 1.00 88.12 88 PRO A CA 1
ATOM 745 C C . PRO A 1 88 ? -6.937 -10.431 -0.477 1.00 88.12 88 PRO A C 1
ATOM 747 O O . PRO A 1 88 ? -5.964 -10.182 0.232 1.00 88.12 88 PRO A O 1
ATOM 750 N N . ASN A 1 89 ? -7.339 -11.681 -0.712 1.00 87.44 89 ASN A N 1
ATOM 751 C CA . ASN A 1 89 ? -6.731 -12.836 -0.042 1.00 87.44 89 ASN A CA 1
ATOM 752 C C . ASN A 1 89 ? -5.210 -12.936 -0.262 1.00 87.44 89 ASN A C 1
ATOM 754 O O . ASN A 1 89 ? -4.490 -13.340 0.645 1.00 87.44 89 ASN A O 1
ATOM 758 N N . SER A 1 90 ? -4.716 -12.511 -1.431 1.00 84.44 90 SER A N 1
ATOM 759 C CA . SER A 1 90 ? -3.285 -12.501 -1.757 1.00 84.44 90 SER A CA 1
ATOM 760 C C . SER A 1 90 ? -2.455 -11.578 -0.859 1.00 84.44 90 SER A C 1
ATOM 762 O O . SER A 1 90 ? -1.262 -11.803 -0.707 1.00 84.44 90 SER A O 1
ATOM 764 N N . PHE A 1 91 ? -3.058 -10.571 -0.216 1.00 84.38 91 PHE A N 1
ATOM 765 C CA . PHE A 1 91 ? -2.343 -9.688 0.716 1.00 84.38 91 PHE A CA 1
ATOM 766 C C . PHE A 1 91 ? -1.985 -10.401 2.028 1.00 84.38 91 PHE A C 1
ATOM 768 O O . PHE A 1 91 ? -1.099 -9.947 2.749 1.00 84.38 91 PHE A O 1
ATOM 775 N N . TYR A 1 92 ? -2.658 -11.513 2.342 1.00 86.81 92 TYR A N 1
ATOM 776 C CA . TYR A 1 92 ? -2.347 -12.349 3.503 1.00 86.81 92 TYR A CA 1
ATOM 777 C C . TYR A 1 92 ? -1.299 -13.426 3.196 1.00 86.81 92 TYR A C 1
ATOM 779 O O . TYR A 1 92 ? -0.862 -14.132 4.106 1.00 86.81 92 TYR A O 1
ATOM 787 N N . GLU A 1 93 ? -0.897 -13.575 1.933 1.00 87.00 93 GLU A N 1
ATOM 788 C CA . GLU A 1 93 ? 0.094 -14.559 1.521 1.00 87.00 93 GLU A CA 1
ATOM 789 C C . GLU A 1 93 ? 1.513 -14.017 1.739 1.00 87.00 93 GLU A C 1
ATOM 791 O O . GLU A 1 93 ? 1.854 -12.909 1.329 1.00 87.00 93 GLU A O 1
ATOM 796 N N . ALA A 1 94 ? 2.364 -14.806 2.395 1.00 80.88 94 ALA A N 1
ATOM 797 C CA . ALA A 1 94 ? 3.762 -14.464 2.627 1.00 80.88 94 ALA A CA 1
ATOM 798 C C . ALA A 1 94 ? 4.650 -15.675 2.332 1.00 80.88 94 ALA A C 1
ATOM 800 O O . ALA A 1 94 ? 4.406 -16.768 2.842 1.00 80.88 94 ALA A O 1
ATOM 801 N N . THR A 1 95 ? 5.719 -15.486 1.550 1.00 77.50 95 THR A N 1
ATOM 802 C CA . THR A 1 95 ? 6.753 -16.521 1.392 1.00 77.50 95 THR A CA 1
ATOM 803 C C . THR A 1 95 ? 7.857 -16.298 2.420 1.00 77.50 95 THR A C 1
ATOM 805 O O . THR A 1 95 ? 8.493 -15.245 2.455 1.00 77.50 95 THR A O 1
ATOM 808 N N . ILE A 1 96 ? 8.093 -17.295 3.271 1.00 78.94 96 ILE A N 1
ATOM 809 C CA . ILE A 1 96 ? 9.149 -17.256 4.285 1.00 78.94 96 ILE A CA 1
ATOM 810 C C . ILE A 1 96 ? 10.380 -17.966 3.722 1.00 78.94 96 ILE A C 1
ATOM 812 O O . ILE A 1 96 ? 10.438 -19.194 3.688 1.00 78.94 96 ILE A O 1
ATOM 816 N N . THR A 1 97 ? 11.384 -17.195 3.307 1.00 78.25 97 THR A N 1
ATOM 817 C CA . THR A 1 97 ? 12.662 -17.743 2.832 1.00 78.25 97 THR A CA 1
ATOM 818 C C . THR A 1 97 ? 13.692 -17.729 3.960 1.00 78.25 97 THR A C 1
ATOM 820 O O . THR A 1 97 ? 14.005 -16.678 4.521 1.00 78.25 97 THR A O 1
ATOM 823 N N . LEU A 1 98 ? 14.252 -18.896 4.298 1.00 82.19 98 LEU A N 1
ATOM 824 C CA . LEU A 1 98 ? 15.329 -18.997 5.284 1.00 82.19 98 LEU A CA 1
ATOM 825 C C . LEU A 1 98 ? 16.654 -18.531 4.665 1.00 82.19 98 LEU A C 1
ATOM 827 O O . LEU A 1 98 ? 17.241 -19.228 3.842 1.00 82.19 98 LEU A O 1
ATOM 831 N N . ILE A 1 99 ? 17.163 -17.383 5.109 1.00 79.69 99 ILE A N 1
ATOM 832 C CA . ILE A 1 99 ? 18.505 -16.913 4.748 1.00 79.69 99 ILE A CA 1
ATOM 833 C C . ILE A 1 99 ? 19.471 -17.337 5.856 1.00 79.69 99 ILE A C 1
ATOM 835 O O . ILE A 1 99 ? 19.477 -16.773 6.953 1.00 79.69 99 ILE A O 1
ATOM 839 N N . SER A 1 100 ? 20.294 -18.355 5.589 1.00 80.00 100 SER A N 1
ATOM 840 C CA . SER A 1 100 ? 21.343 -18.758 6.525 1.00 80.00 100 SER A CA 1
ATOM 841 C C . SER A 1 100 ? 22.407 -17.666 6.602 1.00 80.00 100 SER A C 1
ATOM 843 O O . SER A 1 100 ? 23.045 -17.351 5.597 1.00 80.00 100 SER A O 1
ATOM 845 N N . LYS A 1 101 ? 22.634 -17.110 7.795 1.00 78.50 101 LYS A N 1
ATOM 846 C CA . LYS A 1 101 ? 23.771 -16.211 8.029 1.00 78.50 101 LYS A CA 1
ATOM 847 C C . LYS A 1 101 ? 25.077 -16.932 7.654 1.00 78.50 101 LYS A C 1
ATOM 849 O O . LYS A 1 101 ? 25.211 -18.117 7.984 1.00 78.50 101 LYS A O 1
ATOM 854 N N . PRO A 1 102 ? 26.049 -16.257 7.017 1.00 73.88 102 PRO A N 1
ATOM 855 C CA . PRO A 1 102 ? 27.368 -16.841 6.814 1.00 73.88 102 PRO A CA 1
ATOM 856 C C . PRO A 1 102 ? 27.966 -17.186 8.186 1.00 73.88 102 PRO A C 1
ATOM 858 O O . PRO A 1 102 ? 27.946 -16.367 9.106 1.00 73.88 102 PRO A O 1
ATOM 861 N N . LYS A 1 103 ? 28.429 -18.430 8.360 1.00 69.31 103 LYS A N 1
ATOM 862 C CA . LYS A 1 103 ? 29.022 -18.897 9.622 1.00 69.31 103 LYS A CA 1
ATOM 863 C C . LYS A 1 103 ? 30.238 -18.033 9.967 1.00 69.31 103 LYS A C 1
ATOM 865 O O . LYS A 1 103 ? 31.191 -18.002 9.194 1.00 69.31 103 LYS A O 1
ATOM 870 N N . MET A 1 104 ? 30.245 -17.410 11.147 1.00 55.84 104 MET A N 1
ATOM 871 C CA . MET A 1 104 ? 31.509 -17.029 11.783 1.00 55.84 104 MET A CA 1
ATOM 872 C C . MET A 1 104 ? 32.299 -18.314 12.090 1.00 55.84 104 MET A C 1
ATOM 874 O O . MET A 1 104 ? 31.691 -19.305 12.519 1.00 55.84 104 MET A O 1
ATOM 878 N N . PRO A 1 105 ? 33.624 -18.350 11.856 1.00 50.66 105 PRO A N 1
ATOM 879 C CA . PRO A 1 105 ? 34.431 -19.479 12.280 1.00 50.66 105 PRO A CA 1
ATOM 880 C C . PRO A 1 105 ? 34.393 -19.522 13.812 1.00 50.66 105 PRO A C 1
ATOM 882 O O . PRO A 1 105 ? 34.487 -18.493 14.467 1.00 50.66 105 PRO A O 1
ATOM 885 N N . HIS A 1 106 ? 34.252 -20.729 14.358 1.00 57.06 106 HIS A N 1
ATOM 886 C CA . HIS A 1 106 ? 34.198 -21.062 15.791 1.00 57.06 106 HIS A CA 1
ATOM 887 C C . HIS A 1 106 ? 32.795 -21.076 16.415 1.00 57.06 106 HIS A C 1
ATOM 889 O O . HIS A 1 106 ? 32.399 -20.191 17.163 1.00 57.06 106 HIS A O 1
ATOM 895 N N . THR A 1 107 ? 32.065 -22.172 16.188 1.00 48.38 107 THR A N 1
ATOM 896 C CA . THR A 1 107 ? 31.393 -22.917 17.274 1.00 48.38 107 THR A CA 1
ATOM 897 C C . THR A 1 107 ? 30.890 -24.275 16.771 1.00 48.38 107 THR A C 1
ATOM 899 O O . THR A 1 107 ? 30.388 -24.418 15.656 1.00 48.38 107 THR A O 1
ATOM 902 N N . HIS A 1 108 ? 31.096 -25.308 17.590 1.00 49.44 108 HIS A N 1
ATOM 903 C CA . HIS A 1 108 ? 30.846 -26.712 17.270 1.00 49.44 108 HIS A CA 1
ATOM 904 C C . HIS A 1 108 ? 29.399 -26.977 16.835 1.00 49.44 108 HIS A C 1
ATOM 906 O O . HIS A 1 108 ? 28.439 -26.686 17.545 1.00 49.44 108 HIS A O 1
ATOM 912 N N . THR A 1 109 ? 29.245 -27.611 15.673 1.00 40.81 109 THR A N 1
ATOM 913 C CA . THR A 1 109 ? 27.949 -28.053 15.155 1.00 40.81 109 THR A CA 1
ATOM 914 C C . THR A 1 109 ? 27.547 -29.357 15.850 1.00 40.81 109 THR A C 1
ATOM 916 O O . THR A 1 109 ? 28.044 -30.423 15.491 1.00 40.81 109 THR A O 1
ATOM 919 N N . LYS A 1 110 ? 26.630 -29.317 16.825 1.00 51.94 110 LYS A N 1
ATOM 920 C CA . LYS A 1 110 ? 25.910 -30.532 17.241 1.00 51.94 110 LYS A CA 1
ATOM 921 C C . LYS A 1 110 ? 24.781 -30.783 16.245 1.00 51.94 110 LYS A C 1
ATOM 923 O O . LYS A 1 110 ? 23.749 -30.121 16.278 1.00 51.94 110 LYS A O 1
ATOM 928 N N . LYS A 1 111 ? 24.989 -31.749 15.348 1.00 46.25 111 LYS A N 1
ATOM 929 C CA . LYS A 1 111 ? 23.928 -32.313 14.507 1.00 46.25 111 LYS A CA 1
ATOM 930 C C . LYS A 1 111 ? 22.950 -33.063 15.418 1.00 46.25 111 LYS A C 1
ATOM 932 O O . LYS A 1 111 ? 23.289 -34.133 15.913 1.00 46.25 111 LYS A O 1
ATOM 937 N N . LYS A 1 112 ? 21.745 -32.533 15.635 1.00 58.09 112 LYS A N 1
ATOM 938 C CA . LYS A 1 112 ? 20.608 -33.366 16.048 1.00 58.09 112 LYS A CA 1
ATOM 939 C C . LYS A 1 112 ? 19.917 -33.845 14.775 1.00 58.09 112 LYS A C 1
ATOM 941 O O . LYS A 1 112 ? 19.406 -33.031 14.014 1.00 58.09 112 LYS A O 1
ATOM 946 N N . LYS A 1 113 ? 19.969 -35.155 14.522 1.00 43.94 113 LYS A N 1
ATOM 947 C CA . LYS A 1 113 ? 19.102 -35.804 13.534 1.00 43.94 113 LYS A CA 1
ATOM 948 C C . LYS A 1 113 ? 17.688 -35.818 14.116 1.00 43.94 113 LYS A C 1
ATOM 950 O O . LYS A 1 113 ? 17.503 -36.325 15.218 1.00 43.94 113 LYS A O 1
ATOM 955 N N . LEU A 1 114 ? 16.729 -35.254 13.391 1.00 48.56 114 LEU A N 1
ATOM 956 C CA . LEU A 1 114 ? 15.315 -35.566 13.580 1.00 48.56 114 LEU A CA 1
ATOM 957 C C . LEU A 1 114 ? 15.111 -36.980 13.015 1.00 48.56 114 LEU A C 1
ATOM 959 O O . LEU A 1 114 ? 15.526 -37.239 11.885 1.00 48.56 114 LEU A O 1
ATOM 963 N N . GLN A 1 115 ? 14.585 -37.901 13.821 1.00 43.25 115 GLN A N 1
ATOM 964 C CA . GLN A 1 115 ? 14.059 -39.171 13.318 1.00 43.25 115 GLN A CA 1
ATOM 965 C C . GLN A 1 115 ? 12.573 -38.962 13.015 1.00 43.25 115 GLN A C 1
ATOM 967 O O . GLN A 1 115 ? 11.903 -38.250 13.764 1.00 43.25 115 GLN A O 1
ATOM 972 N N . ALA A 1 116 ? 12.143 -39.500 11.874 1.00 40.66 116 ALA A N 1
ATOM 973 C CA . ALA A 1 116 ? 10.753 -39.537 11.432 1.00 40.66 116 ALA A CA 1
ATOM 974 C C . ALA A 1 116 ? 9.954 -40.574 12.228 1.00 40.66 116 ALA A C 1
ATOM 976 O O . ALA A 1 116 ? 10.586 -41.556 12.685 1.00 40.66 116 ALA A O 1
#

Sequence (116 aa):
MPIEWTTWKKWTNFLEKYNFQKLNQEEIENLNRPIISMEIETVIRNLRTNKSPGLDSFTAEFYQKFKEELTPILLKLFQKTAEEGKLPNSFYEATITLISKPKMPHTHTKKKKLQA

Foldseek 3Di:
DDPVPVVVVVVVVVVVVDPDDDDDPVRVVVVLDQDDLVVQLVVLVPFDQPDQDDVVRDGSVNCNVCVVVVSVVVSVQVVVCSVVVDHDPCVVDDDDDDDDDDDDPDDDDDDDDDDD